Protein AF-A0A4R8ZUW5-F1 (afdb_monomer_lite)

pLDDT: mean 83.34, std 15.72, range [37.31, 96.94]

Secondary structure (DSSP, 8-state):
----HHHHHHHHHHHHHHHHHTTPPP--HHHHHHHHHHHHHHHH-S-GGG--HHHHHHHHHHHHHHHHHHHHHHHHHHHHHHHHHHHHHHHHHHHHHHHHHHHHHHHTTPPP--HHHHHHHHHHHHHHHHS--TT--HHHHHHHHHHHHHHHHHSTTHHHHHGGGSSTT------

Radius of gyration: 24.97 Å; chains: 1; bounding box: 58×34×82 Å

Organism: NCBI:txid1259150

Structure (mmCIF, N/CA/C/O backbone):
data_AF-A0A4R8ZUW5-F1
#
_entry.id   AF-A0A4R8ZUW5-F1
#
loop_
_atom_site.group_PDB
_atom_site.id
_atom_site.type_symbol
_atom_site.label_atom_id
_atom_site.label_alt_id
_atom_site.label_comp_id
_atom_site.label_asym_id
_atom_site.label_entity_id
_atom_site.label_seq_id
_atom_site.pdbx_PDB_ins_code
_atom_site.Cartn_x
_atom_site.Cartn_y
_atom_site.Cartn_z
_atom_site.occupancy
_atom_site.B_iso_or_equiv
_atom_site.auth_seq_id
_atom_site.auth_comp_id
_atom_site.auth_asym_id
_atom_site.auth_atom_id
_atom_site.pdbx_PDB_model_num
ATOM 1 N N . MET A 1 1 ? 22.970 -8.211 -11.412 1.00 47.91 1 MET A N 1
ATOM 2 C CA . MET A 1 1 ? 23.043 -7.179 -12.476 1.00 47.91 1 MET A CA 1
ATOM 3 C C . MET A 1 1 ? 21.851 -6.211 -12.530 1.00 47.91 1 MET A C 1
ATOM 5 O O . MET A 1 1 ? 21.976 -5.212 -13.219 1.00 47.91 1 MET A O 1
ATOM 9 N N . LEU A 1 2 ? 20.753 -6.380 -11.773 1.00 52.75 2 LEU A N 1
ATOM 10 C CA . LEU A 1 2 ? 19.684 -5.363 -11.686 1.00 52.75 2 LEU A CA 1
ATOM 11 C C . LEU A 1 2 ? 19.459 -4.907 -10.233 1.00 52.75 2 LEU A C 1
ATOM 13 O O . LEU A 1 2 ? 18.409 -5.132 -9.655 1.00 52.75 2 LEU A O 1
ATOM 17 N N . HIS A 1 3 ? 20.457 -4.265 -9.619 1.00 52.50 3 HIS A N 1
ATOM 18 C CA . HIS A 1 3 ? 20.256 -3.484 -8.378 1.00 52.50 3 HIS A CA 1
ATOM 19 C C . HIS A 1 3 ? 19.738 -2.061 -8.670 1.00 52.50 3 HIS A C 1
ATOM 21 O O . HIS A 1 3 ? 19.614 -1.234 -7.777 1.00 52.50 3 HIS A O 1
ATOM 27 N N . ASN A 1 4 ? 19.413 -1.777 -9.935 1.00 65.25 4 ASN A N 1
ATOM 28 C CA . ASN A 1 4 ? 19.013 -0.460 -10.423 1.00 65.25 4 ASN A CA 1
ATOM 29 C C . ASN A 1 4 ? 17.493 -0.308 -10.584 1.00 65.25 4 ASN A C 1
ATOM 31 O O . ASN A 1 4 ? 17.068 0.625 -11.256 1.00 65.25 4 ASN A O 1
ATOM 35 N N . GLY A 1 5 ? 16.673 -1.202 -10.017 1.00 64.50 5 GLY A N 1
ATOM 36 C CA . GLY A 1 5 ? 15.208 -1.161 -10.143 1.00 64.50 5 GLY A CA 1
ATOM 37 C C . GLY A 1 5 ? 14.623 0.220 -9.843 1.00 64.50 5 GLY A C 1
ATOM 38 O O . GLY A 1 5 ? 13.933 0.795 -10.683 1.00 64.50 5 GLY A O 1
ATOM 39 N N . THR A 1 6 ? 15.005 0.797 -8.701 1.00 71.81 6 THR A N 1
ATOM 40 C CA . THR A 1 6 ? 14.605 2.149 -8.285 1.00 71.81 6 THR A CA 1
ATOM 41 C C . THR A 1 6 ? 15.065 3.198 -9.292 1.00 71.81 6 THR A C 1
ATOM 43 O O . THR A 1 6 ? 14.257 3.966 -9.796 1.00 71.81 6 THR A O 1
ATOM 46 N N . ARG A 1 7 ? 16.336 3.148 -9.711 1.00 80.44 7 ARG A N 1
ATOM 47 C CA . ARG A 1 7 ? 16.907 4.089 -10.687 1.00 80.44 7 ARG A CA 1
ATOM 48 C C . ARG A 1 7 ? 16.225 4.015 -12.062 1.00 80.44 7 ARG A C 1
ATOM 50 O O . ARG A 1 7 ? 16.112 5.031 -12.743 1.00 80.44 7 ARG A O 1
ATOM 57 N N . MET A 1 8 ? 15.783 2.829 -12.486 1.00 83.62 8 MET A N 1
ATOM 58 C CA . MET A 1 8 ? 15.031 2.645 -13.732 1.00 83.62 8 MET A CA 1
ATOM 59 C C . MET A 1 8 ? 13.614 3.202 -13.617 1.00 83.62 8 MET A C 1
ATOM 61 O O . MET A 1 8 ? 13.148 3.850 -14.554 1.00 83.62 8 MET A O 1
ATOM 65 N N . LEU A 1 9 ? 12.949 2.987 -12.479 1.00 83.44 9 LEU A N 1
ATOM 66 C CA . LEU A 1 9 ? 11.619 3.533 -12.232 1.00 83.44 9 LEU A CA 1
ATOM 67 C C . LEU A 1 9 ? 11.653 5.063 -12.114 1.00 83.44 9 LEU A C 1
ATOM 69 O O . LEU A 1 9 ? 10.793 5.729 -12.685 1.00 83.44 9 LEU A O 1
ATOM 73 N N . ASP A 1 10 ? 12.671 5.627 -11.465 1.00 86.12 10 ASP A N 1
ATOM 74 C CA . ASP A 1 10 ? 12.876 7.076 -11.355 1.00 86.12 10 ASP A CA 1
ATOM 75 C C . ASP A 1 10 ? 13.105 7.706 -12.729 1.00 86.12 10 ASP A C 1
ATOM 77 O O . ASP A 1 10 ? 12.455 8.689 -13.093 1.00 86.12 10 ASP A O 1
ATOM 81 N N . PHE A 1 11 ? 13.983 7.099 -13.536 1.00 87.75 11 PHE A N 1
ATOM 82 C CA . PHE A 1 11 ? 14.206 7.518 -14.918 1.00 87.75 11 PHE A CA 1
ATOM 83 C C . PHE A 1 11 ? 12.910 7.469 -15.730 1.00 87.75 11 PHE A C 1
ATOM 85 O O . PHE A 1 11 ? 12.560 8.440 -16.403 1.00 87.75 11 PHE A O 1
ATOM 92 N N . ALA A 1 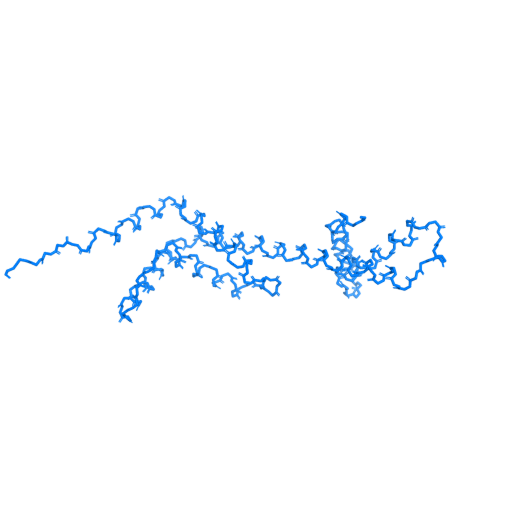12 ? 12.181 6.355 -15.654 1.00 88.94 12 ALA A N 1
ATOM 93 C CA . ALA A 1 12 ? 10.938 6.177 -16.384 1.00 88.94 12 ALA A CA 1
ATOM 94 C C . ALA A 1 12 ? 9.865 7.184 -15.949 1.00 88.94 12 ALA A C 1
ATOM 96 O O . ALA A 1 12 ? 9.189 7.766 -16.796 1.00 88.94 12 ALA A O 1
ATOM 97 N N . THR A 1 13 ? 9.751 7.452 -14.649 1.00 90.12 13 THR A N 1
ATOM 98 C CA . THR A 1 13 ? 8.822 8.442 -14.091 1.00 90.12 13 THR A CA 1
ATOM 99 C C . THR A 1 13 ? 9.162 9.848 -14.582 1.00 90.12 13 THR A C 1
ATOM 101 O O . THR A 1 13 ? 8.285 10.562 -15.073 1.00 90.12 13 THR A O 1
ATOM 104 N N . ALA A 1 14 ? 10.441 10.231 -14.535 1.00 91.12 14 ALA A N 1
ATOM 105 C CA . ALA A 1 14 ? 10.905 11.516 -15.052 1.00 91.12 14 ALA A CA 1
ATOM 106 C C . ALA A 1 14 ? 10.654 11.651 -16.563 1.00 91.12 14 ALA A C 1
ATOM 108 O O . ALA A 1 14 ? 10.229 12.708 -17.039 1.00 91.12 14 ALA A O 1
ATOM 109 N N . TYR A 1 15 ? 10.864 10.571 -17.319 1.00 91.44 15 TYR A N 1
ATOM 110 C CA . TYR A 1 15 ? 10.595 10.533 -18.751 1.00 91.44 15 TYR A CA 1
ATOM 111 C C . TYR A 1 15 ? 9.103 10.711 -19.058 1.00 91.44 15 TYR A C 1
ATOM 113 O O . TYR A 1 15 ? 8.757 11.556 -19.886 1.00 91.44 15 TYR A O 1
ATOM 121 N N . VAL A 1 16 ? 8.212 9.981 -18.374 1.00 93.50 16 VAL A N 1
ATOM 122 C CA . VAL A 1 16 ? 6.755 10.123 -18.544 1.00 93.50 16 VAL A CA 1
ATOM 123 C C . VAL A 1 16 ? 6.302 11.540 -18.194 1.00 93.50 16 VAL A C 1
ATOM 125 O O . VAL A 1 16 ? 5.552 12.142 -18.961 1.00 93.50 16 VAL A O 1
ATOM 128 N N . ALA A 1 17 ? 6.808 12.122 -17.103 1.00 93.25 17 ALA A N 1
ATOM 129 C CA . ALA A 1 17 ? 6.488 13.498 -16.725 1.00 93.25 17 ALA A CA 1
ATOM 130 C C . ALA A 1 17 ? 6.923 14.510 -17.799 1.00 93.25 17 ALA A C 1
ATOM 132 O O . ALA A 1 17 ? 6.158 15.405 -18.163 1.00 93.25 17 ALA A O 1
ATOM 133 N N . LYS A 1 18 ? 8.131 14.356 -18.358 1.00 94.38 18 LYS A N 1
ATOM 134 C CA . LYS A 1 18 ? 8.610 15.197 -19.464 1.00 94.38 18 LYS A CA 1
ATOM 135 C C . LYS A 1 18 ? 7.745 15.018 -20.714 1.00 94.38 18 LYS A C 1
ATOM 137 O O . LYS A 1 18 ? 7.374 16.002 -21.343 1.00 94.38 18 LYS A O 1
ATOM 142 N N . ARG A 1 19 ? 7.400 13.777 -21.058 1.00 94.31 19 ARG A N 1
ATOM 143 C CA . ARG A 1 19 ? 6.555 13.425 -22.207 1.00 94.31 19 ARG A CA 1
ATOM 144 C C . ARG A 1 19 ? 5.168 14.066 -22.114 1.00 94.31 19 ARG A C 1
ATOM 146 O O . ARG A 1 19 ? 4.722 14.660 -23.091 1.00 94.31 19 ARG A O 1
ATOM 153 N N . ALA A 1 20 ? 4.549 14.016 -20.934 1.00 93.88 20 ALA A N 1
ATOM 154 C CA . ALA A 1 20 ? 3.264 14.657 -20.663 1.00 93.88 20 ALA A CA 1
ATOM 155 C C . ALA A 1 20 ? 3.332 16.181 -20.847 1.00 93.88 20 ALA A C 1
ATOM 157 O O . ALA A 1 20 ? 2.471 16.761 -21.500 1.00 93.88 20 ALA A O 1
ATOM 158 N N . ARG A 1 21 ? 4.399 16.829 -20.356 1.00 94.56 21 ARG A N 1
ATOM 159 C CA . ARG A 1 21 ? 4.622 18.275 -20.562 1.00 94.56 21 ARG A CA 1
ATOM 160 C C . ARG A 1 21 ? 4.788 18.660 -22.033 1.00 94.56 21 ARG A C 1
ATOM 162 O O . ARG A 1 21 ? 4.506 19.794 -22.391 1.00 94.56 21 ARG A O 1
ATOM 169 N N . MET A 1 22 ? 5.247 17.733 -22.870 1.00 95.69 22 MET A N 1
ATOM 170 C CA . MET A 1 22 ? 5.398 17.933 -24.314 1.00 95.69 22 MET A CA 1
ATOM 171 C C . MET A 1 22 ? 4.125 17.587 -25.109 1.00 95.69 22 MET A C 1
ATOM 173 O O . MET A 1 22 ? 4.161 17.629 -26.334 1.00 95.69 22 MET A O 1
ATOM 177 N N . GLY A 1 23 ? 3.019 17.213 -24.452 1.00 94.94 23 GLY A N 1
ATOM 178 C CA . GLY A 1 23 ? 1.761 16.860 -25.126 1.00 94.94 23 GLY A CA 1
ATOM 179 C C . GLY A 1 23 ? 1.813 15.550 -25.921 1.00 94.94 23 GLY A C 1
ATOM 180 O O . GLY A 1 23 ? 0.959 15.303 -26.768 1.00 94.94 23 GLY A O 1
ATOM 181 N N . LEU A 1 24 ? 2.818 14.706 -25.677 1.00 94.56 24 LEU A N 1
ATOM 182 C CA . LEU A 1 24 ? 2.962 13.426 -26.367 1.00 94.56 24 LEU A CA 1
ATOM 183 C C . LEU A 1 24 ? 1.999 12.369 -25.793 1.00 94.56 24 LEU A C 1
ATOM 185 O O . LEU A 1 24 ? 1.666 12.432 -24.606 1.00 94.56 24 LEU A O 1
ATOM 189 N N . PRO A 1 25 ? 1.613 11.346 -26.587 1.00 93.81 25 PRO A N 1
ATOM 190 C CA . PRO A 1 25 ? 0.711 10.290 -26.132 1.00 93.81 25 PRO A CA 1
ATOM 191 C C . PRO A 1 25 ? 1.193 9.623 -24.837 1.00 93.81 25 PRO A C 1
ATOM 193 O O . PRO A 1 25 ? 2.403 9.370 -24.711 1.00 93.81 25 PRO A O 1
ATOM 196 N N . PRO A 1 26 ? 0.285 9.317 -23.893 1.00 90.94 26 PRO A N 1
ATOM 197 C CA . PRO A 1 26 ? 0.655 8.750 -22.606 1.00 90.94 26 PRO A CA 1
ATOM 198 C C . PRO A 1 26 ? 1.253 7.352 -22.775 1.00 90.94 26 PRO A C 1
ATOM 200 O O . PRO A 1 26 ? 0.796 6.545 -23.580 1.00 90.94 26 PRO A O 1
ATOM 203 N N . VAL A 1 27 ? 2.283 7.068 -21.984 1.00 92.25 27 VAL A N 1
ATOM 204 C CA . VAL A 1 27 ? 2.919 5.750 -21.862 1.00 92.25 27 VAL A CA 1
ATOM 205 C C . VAL A 1 27 ? 3.167 5.483 -20.383 1.00 92.25 27 VAL A C 1
ATOM 207 O O . VAL A 1 27 ? 3.402 6.423 -19.621 1.00 92.25 27 VAL A O 1
ATOM 210 N N . SER A 1 28 ? 3.104 4.223 -19.957 1.00 89.69 28 SER A N 1
ATOM 211 C CA . SER A 1 28 ? 3.341 3.886 -18.552 1.00 89.69 28 SER A CA 1
ATOM 212 C C . SER A 1 28 ? 4.838 3.926 -18.225 1.00 89.69 28 SER A C 1
ATOM 214 O O . SER A 1 28 ? 5.688 3.584 -19.053 1.00 89.69 28 SER A O 1
ATOM 216 N N . ALA A 1 29 ? 5.172 4.317 -16.992 1.00 88.31 29 ALA A N 1
ATOM 217 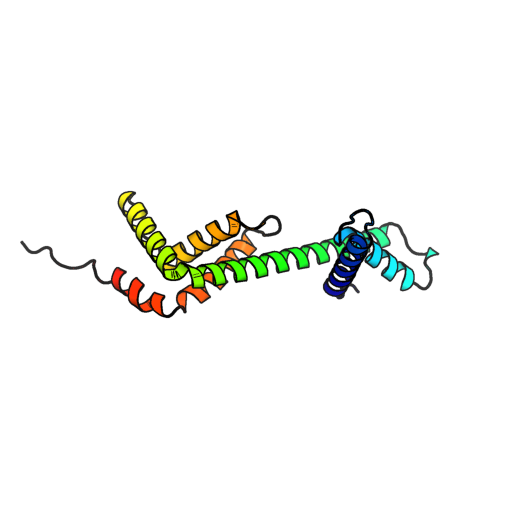C CA . ALA A 1 29 ? 6.551 4.263 -16.507 1.00 88.31 29 ALA A CA 1
ATOM 218 C C . ALA A 1 29 ? 7.088 2.818 -16.510 1.00 88.31 29 ALA A C 1
ATOM 220 O O . ALA A 1 29 ? 8.261 2.590 -16.782 1.00 88.31 29 ALA A O 1
ATOM 221 N N . GLU A 1 30 ? 6.220 1.828 -16.292 1.00 86.25 30 GLU A N 1
ATOM 222 C CA . GLU A 1 30 ? 6.574 0.407 -16.342 1.00 86.25 30 GLU A CA 1
ATOM 223 C C . GLU A 1 30 ? 7.061 0.001 -17.742 1.00 86.25 30 GLU A C 1
ATOM 225 O O . GLU A 1 30 ? 8.145 -0.565 -17.876 1.00 86.25 30 GLU A O 1
ATOM 230 N N . THR A 1 31 ? 6.336 0.381 -18.801 1.00 88.12 31 THR A N 1
ATOM 231 C CA . THR A 1 31 ? 6.737 0.106 -20.190 1.00 88.12 31 THR A CA 1
ATOM 232 C C . THR A 1 31 ? 8.083 0.748 -20.530 1.00 88.12 31 THR A C 1
ATOM 234 O O . THR A 1 31 ? 8.930 0.108 -21.156 1.00 88.12 31 THR A O 1
ATOM 237 N N . ILE A 1 32 ? 8.317 1.986 -20.083 1.00 90.31 32 ILE A N 1
ATOM 238 C CA . ILE A 1 32 ? 9.594 2.682 -20.297 1.00 90.31 32 ILE A CA 1
ATOM 239 C C . ILE A 1 32 ? 10.734 2.010 -19.522 1.00 90.31 32 ILE A C 1
ATOM 241 O O . ILE A 1 32 ? 11.823 1.835 -20.068 1.00 90.31 32 ILE A O 1
ATOM 245 N N . ALA A 1 33 ? 10.490 1.576 -18.284 1.00 85.50 33 ALA A N 1
ATOM 246 C CA . ALA A 1 33 ? 11.476 0.852 -17.487 1.00 85.50 33 ALA A CA 1
ATOM 247 C C . ALA A 1 33 ? 11.858 -0.493 -18.133 1.00 85.50 33 ALA A C 1
ATOM 249 O O . ALA A 1 33 ? 13.037 -0.849 -18.153 1.00 85.50 33 ALA A O 1
ATOM 250 N N . TYR A 1 34 ? 10.896 -1.220 -18.713 1.00 85.38 34 TYR A N 1
ATOM 251 C CA . TYR A 1 34 ? 11.166 -2.484 -19.410 1.00 85.38 34 TYR A CA 1
ATOM 252 C C . TYR A 1 34 ? 11.973 -2.275 -20.687 1.00 85.38 34 TYR A C 1
ATOM 254 O O . TYR A 1 34 ? 12.963 -2.976 -20.891 1.00 85.38 34 TYR A O 1
ATOM 262 N N . GLY A 1 35 ? 11.612 -1.277 -21.501 1.00 85.38 35 GLY A N 1
ATOM 263 C CA . GLY A 1 35 ? 12.402 -0.901 -22.676 1.00 85.38 35 GLY A CA 1
ATOM 264 C C . GLY A 1 35 ? 13.838 -0.543 -22.295 1.00 85.38 35 GLY A C 1
ATOM 265 O O . GLY A 1 35 ? 14.790 -1.062 -22.877 1.00 85.38 35 GLY A O 1
ATOM 266 N N . ARG A 1 36 ? 14.008 0.245 -21.226 1.00 85.25 36 ARG A N 1
ATOM 267 C CA . ARG A 1 36 ? 15.334 0.635 -20.737 1.00 85.25 36 ARG A CA 1
ATOM 268 C C . ARG A 1 36 ? 16.160 -0.546 -20.226 1.00 85.25 36 ARG A C 1
ATOM 270 O O . ARG A 1 36 ? 17.374 -0.559 -20.409 1.00 85.25 36 ARG A O 1
ATOM 277 N N . ALA A 1 37 ? 15.533 -1.542 -19.605 1.00 82.69 37 ALA A N 1
ATOM 278 C CA . ALA A 1 37 ? 16.232 -2.752 -19.182 1.00 82.69 37 ALA A CA 1
ATOM 279 C C . ALA A 1 37 ? 16.777 -3.552 -20.374 1.00 82.69 37 ALA A C 1
ATOM 281 O O . ALA A 1 37 ? 17.904 -4.041 -20.311 1.00 82.69 37 ALA A O 1
ATOM 282 N N . VAL A 1 38 ? 16.012 -3.641 -21.468 1.00 83.19 38 VAL A N 1
ATOM 283 C CA . VAL A 1 38 ? 16.474 -4.275 -22.712 1.00 83.19 38 VAL A CA 1
ATOM 284 C C . VAL A 1 38 ? 17.651 -3.497 -23.301 1.00 83.19 38 VAL A C 1
ATOM 286 O O . VAL A 1 38 ? 18.677 -4.100 -23.598 1.00 83.19 38 VAL A O 1
ATOM 289 N N . GLU A 1 39 ? 17.554 -2.167 -23.386 1.00 84.00 39 GLU A N 1
ATOM 290 C CA . GLU A 1 39 ? 18.645 -1.309 -23.877 1.00 84.00 39 GLU A CA 1
ATOM 291 C C . GLU A 1 39 ? 19.946 -1.471 -23.081 1.00 84.00 39 GLU A C 1
ATOM 293 O O . GLU A 1 39 ? 21.027 -1.529 -23.657 1.00 84.00 39 GLU A O 1
ATOM 298 N N . LEU A 1 40 ? 19.871 -1.547 -21.750 1.00 81.25 40 LEU A N 1
ATOM 299 C CA . LEU A 1 40 ? 21.068 -1.705 -20.917 1.00 81.25 40 LEU A CA 1
ATOM 300 C C . LEU A 1 40 ? 21.770 -3.042 -21.167 1.00 81.25 40 LEU A C 1
ATOM 302 O O . LEU A 1 40 ? 22.997 -3.116 -21.115 1.00 81.25 40 LEU A O 1
ATOM 306 N N . VAL A 1 41 ? 21.003 -4.095 -21.446 1.00 77.38 41 VAL A N 1
ATOM 307 C CA . VAL A 1 41 ? 21.560 -5.414 -21.749 1.00 77.38 41 VAL A CA 1
ATOM 308 C C . VAL A 1 41 ? 22.144 -5.457 -23.154 1.00 77.38 41 VAL A C 1
ATOM 310 O O . VAL A 1 41 ? 23.250 -5.969 -23.319 1.00 77.38 41 VAL A O 1
ATOM 313 N N . THR A 1 42 ? 21.480 -4.858 -24.145 1.00 78.00 42 THR A N 1
ATOM 314 C CA . THR A 1 42 ? 22.045 -4.762 -25.499 1.00 78.00 42 THR A CA 1
ATOM 315 C C . THR A 1 42 ? 23.313 -3.906 -25.531 1.00 78.00 42 THR A C 1
ATOM 317 O O . THR A 1 42 ? 24.250 -4.251 -26.241 1.00 78.00 42 THR A O 1
ATOM 320 N N . GLN A 1 43 ? 23.397 -2.842 -24.725 1.00 77.94 43 GLN A N 1
ATOM 321 C CA . GLN A 1 43 ? 24.589 -1.986 -24.616 1.00 77.94 43 GLN A CA 1
ATOM 322 C C . GLN A 1 43 ? 25.740 -2.630 -23.829 1.00 77.94 43 GLN A C 1
ATOM 324 O O . GLN A 1 43 ? 26.906 -2.384 -24.129 1.00 77.94 43 GLN A O 1
ATOM 329 N N . GLY A 1 44 ? 25.431 -3.431 -22.805 1.00 68.88 44 GLY A N 1
ATOM 330 C CA . GLY A 1 44 ? 26.434 -4.096 -21.969 1.00 68.88 44 GLY A CA 1
ATOM 331 C C . GLY A 1 44 ? 27.097 -5.309 -22.629 1.00 68.88 44 GLY A C 1
ATOM 332 O O . GLY A 1 44 ? 28.159 -5.748 -22.185 1.00 68.88 44 GLY A O 1
ATOM 333 N N . MET A 1 45 ? 26.497 -5.857 -23.687 1.00 68.94 45 MET A N 1
ATOM 334 C CA . MET A 1 45 ? 27.032 -7.011 -24.403 1.00 68.94 45 MET A CA 1
ATOM 335 C C . MET A 1 45 ? 27.892 -6.567 -25.589 1.00 68.94 45 MET A C 1
ATOM 337 O O . MET A 1 45 ? 27.427 -5.897 -26.502 1.00 68.94 45 MET A O 1
ATOM 341 N N . ARG A 1 46 ? 29.160 -7.006 -25.616 1.00 63.00 46 ARG A N 1
ATOM 342 C CA . ARG A 1 46 ? 30.102 -6.733 -26.725 1.00 63.00 46 ARG A CA 1
ATOM 343 C C . ARG A 1 46 ? 29.675 -7.347 -28.069 1.00 63.00 46 ARG A C 1
ATOM 345 O O . ARG A 1 46 ? 30.245 -6.996 -29.096 1.00 63.00 46 ARG A O 1
ATOM 352 N N . ARG A 1 47 ? 28.720 -8.281 -28.050 1.00 68.25 47 ARG A N 1
ATOM 353 C CA . ARG A 1 47 ? 28.213 -9.037 -29.199 1.00 68.25 47 ARG A CA 1
ATOM 354 C C . ARG A 1 47 ? 26.701 -9.208 -29.100 1.00 68.25 47 ARG A C 1
ATOM 356 O O . ARG A 1 47 ? 26.206 -10.150 -28.485 1.00 68.25 47 ARG A O 1
ATOM 363 N N . VAL A 1 48 ? 25.977 -8.242 -29.660 1.00 67.19 48 VAL A N 1
ATOM 364 C CA . VAL A 1 48 ? 24.504 -8.222 -29.691 1.00 67.19 48 VAL A CA 1
ATOM 365 C C . VAL A 1 48 ? 23.944 -9.387 -30.520 1.00 67.19 48 VAL A C 1
ATOM 367 O O . VAL A 1 48 ? 22.842 -9.852 -30.265 1.00 67.19 48 VAL A O 1
ATOM 370 N N . ASP A 1 49 ? 24.735 -9.920 -31.450 1.00 70.81 49 ASP A N 1
ATOM 371 C CA . ASP A 1 49 ? 24.465 -11.111 -32.264 1.00 70.81 49 ASP A CA 1
ATOM 372 C C . ASP A 1 49 ? 24.277 -12.403 -31.450 1.00 70.81 49 ASP A C 1
ATOM 374 O O . ASP A 1 49 ? 23.660 -13.347 -31.938 1.00 70.81 49 ASP A O 1
ATOM 378 N N . LEU A 1 50 ? 24.764 -12.446 -30.206 1.00 73.44 50 LEU A N 1
ATOM 379 C CA . LEU A 1 50 ? 24.632 -13.604 -29.316 1.00 73.44 50 LEU A CA 1
ATOM 380 C C . LEU A 1 50 ? 23.425 -13.515 -28.367 1.00 73.44 50 LEU A C 1
ATOM 382 O O . LEU A 1 50 ? 23.182 -14.453 -27.610 1.00 73.44 50 LEU A O 1
ATOM 386 N N . LEU A 1 51 ? 22.674 -12.407 -28.379 1.00 79.56 51 LEU A N 1
ATOM 387 C CA . LEU A 1 51 ? 21.468 -12.262 -27.564 1.00 79.56 51 LEU A CA 1
ATOM 388 C C . LEU A 1 51 ? 20.337 -13.108 -28.132 1.00 79.56 51 LEU A C 1
ATOM 390 O O . LEU A 1 51 ? 19.851 -12.868 -29.237 1.00 79.56 51 LEU A O 1
ATOM 394 N N . THR A 1 52 ? 19.857 -14.060 -27.337 1.00 84.00 52 THR A N 1
ATOM 395 C CA . THR A 1 52 ? 18.666 -14.821 -27.700 1.00 84.00 52 THR A CA 1
ATOM 396 C C . THR A 1 52 ? 17.405 -14.149 -27.160 1.00 84.00 52 THR A C 1
ATOM 398 O O . THR A 1 52 ? 17.423 -13.422 -26.162 1.00 84.00 52 THR A O 1
ATOM 401 N N . GLY A 1 53 ? 16.255 -14.459 -27.766 1.00 84.12 53 GLY A N 1
ATOM 402 C CA . GLY A 1 53 ? 14.958 -14.025 -27.233 1.00 84.12 53 GLY A CA 1
ATOM 403 C C . GLY A 1 53 ? 14.718 -14.488 -25.787 1.00 84.12 53 GLY A C 1
ATOM 404 O O . GLY A 1 53 ? 14.018 -13.814 -25.031 1.00 84.12 53 GLY A O 1
ATOM 405 N N . ARG A 1 54 ? 15.347 -15.593 -25.360 1.00 86.44 54 ARG A N 1
ATOM 406 C CA . ARG A 1 54 ? 15.277 -16.091 -23.979 1.00 86.44 54 ARG A CA 1
ATOM 407 C C . ARG A 1 54 ? 15.990 -15.162 -23.001 1.00 86.44 54 ARG A C 1
ATOM 409 O O . ARG A 1 54 ? 15.457 -14.931 -21.916 1.00 86.44 54 ARG A O 1
ATOM 416 N N . ASP A 1 55 ? 17.145 -14.629 -23.381 1.00 83.19 55 ASP A N 1
ATOM 417 C CA . ASP A 1 55 ? 17.935 -13.725 -22.542 1.00 83.19 55 ASP A CA 1
ATOM 418 C C . ASP A 1 55 ? 17.199 -12.398 -22.347 1.00 83.19 55 ASP A C 1
ATOM 420 O O . ASP A 1 55 ? 17.015 -11.940 -21.218 1.00 83.19 55 ASP A O 1
ATOM 424 N N . VAL A 1 56 ? 16.651 -11.845 -23.435 1.00 82.81 56 VAL A N 1
ATOM 425 C CA . VAL A 1 56 ? 15.798 -10.648 -23.387 1.00 82.81 56 VAL A CA 1
ATOM 426 C C . VAL A 1 56 ? 14.571 -10.895 -22.503 1.00 82.81 56 VAL A C 1
ATOM 428 O O . VAL A 1 56 ? 14.277 -10.101 -21.609 1.00 82.81 56 VAL A O 1
ATOM 431 N N . ALA A 1 57 ? 13.880 -12.025 -22.679 1.00 86.81 57 ALA A N 1
ATOM 432 C CA . ALA A 1 57 ? 12.719 -12.372 -21.862 1.00 86.81 57 ALA A CA 1
ATOM 433 C C . ALA A 1 57 ? 13.068 -12.590 -20.379 1.00 86.81 57 ALA A C 1
ATOM 435 O O . ALA A 1 57 ? 12.255 -12.296 -19.501 1.00 86.81 57 ALA A O 1
ATOM 436 N N . ALA A 1 58 ? 14.252 -13.121 -20.065 1.00 87.31 58 ALA A N 1
ATOM 437 C CA . ALA A 1 58 ? 14.717 -13.272 -18.687 1.00 87.31 58 ALA A CA 1
ATOM 438 C C . ALA A 1 58 ? 14.956 -11.907 -18.027 1.00 87.31 58 ALA A C 1
ATOM 440 O O . ALA A 1 58 ? 14.510 -11.680 -16.902 1.00 87.31 58 ALA A O 1
ATOM 441 N N . VAL A 1 59 ? 15.578 -10.975 -18.751 1.00 84.75 59 VAL A N 1
ATOM 442 C CA . VAL A 1 59 ? 15.831 -9.605 -18.283 1.00 84.75 59 VAL A CA 1
ATOM 443 C C . VAL A 1 59 ? 14.526 -8.855 -18.058 1.00 84.75 59 VAL A C 1
ATOM 445 O O . VAL A 1 59 ? 14.336 -8.271 -16.993 1.00 84.75 59 VAL A O 1
ATOM 448 N N . VAL A 1 60 ? 13.601 -8.907 -19.019 1.00 85.69 60 VAL A N 1
ATOM 449 C CA . VAL A 1 60 ? 12.291 -8.255 -18.889 1.00 85.69 60 VAL A CA 1
ATOM 450 C C . VAL A 1 60 ? 11.537 -8.802 -17.680 1.00 85.69 60 VAL A C 1
ATOM 452 O O . VAL A 1 60 ? 11.063 -8.012 -16.868 1.00 85.69 60 VAL A O 1
ATOM 455 N N . ARG A 1 61 ? 11.490 -10.129 -17.496 1.00 88.00 61 ARG A N 1
ATOM 456 C CA . ARG A 1 61 ? 10.841 -10.749 -16.327 1.00 88.00 61 ARG A CA 1
ATOM 457 C C . ARG A 1 61 ? 11.503 -10.354 -15.010 1.00 88.00 61 ARG A C 1
ATOM 459 O O . ARG A 1 61 ? 10.804 -10.059 -14.045 1.00 88.00 61 ARG A O 1
ATOM 466 N N . SER A 1 62 ? 12.833 -10.305 -14.971 1.00 85.31 62 SER A N 1
ATOM 467 C CA . SER A 1 62 ? 13.565 -9.860 -13.783 1.00 85.31 62 SER A CA 1
ATOM 468 C C . SER A 1 62 ? 13.249 -8.402 -13.444 1.00 85.31 62 SER A C 1
ATOM 470 O O . SER A 1 62 ? 13.039 -8.081 -12.277 1.00 85.31 62 SER A O 1
ATOM 472 N N . THR A 1 63 ? 13.190 -7.522 -14.444 1.00 83.94 63 THR A N 1
ATOM 473 C CA . THR A 1 63 ? 12.839 -6.110 -14.245 1.00 83.94 63 THR A CA 1
ATOM 474 C C . THR A 1 63 ? 11.377 -5.945 -13.844 1.00 83.94 63 THR A C 1
ATOM 476 O O . THR A 1 63 ? 11.083 -5.158 -12.953 1.00 83.94 63 THR A O 1
ATOM 479 N N . GLN A 1 64 ? 10.458 -6.696 -14.452 1.00 86.50 64 GLN A N 1
ATOM 480 C CA . GLN A 1 64 ? 9.042 -6.721 -14.075 1.00 86.50 64 GLN A CA 1
ATOM 481 C C . GLN A 1 64 ? 8.859 -7.089 -12.606 1.00 86.50 64 GLN A C 1
ATOM 483 O O . GLN A 1 64 ? 8.194 -6.355 -11.877 1.00 86.50 64 GLN A O 1
ATOM 488 N N . ALA A 1 65 ? 9.492 -8.176 -12.159 1.00 88.69 65 ALA A N 1
ATOM 489 C CA . ALA A 1 65 ? 9.436 -8.605 -10.766 1.00 88.69 65 ALA A CA 1
ATOM 490 C C . ALA A 1 65 ? 9.953 -7.517 -9.811 1.00 88.69 65 ALA A C 1
ATOM 492 O O . ALA A 1 65 ? 9.340 -7.255 -8.777 1.00 88.69 65 ALA A O 1
ATOM 493 N N . GLU A 1 66 ? 11.040 -6.838 -10.180 1.00 87.69 66 GLU A N 1
ATOM 494 C CA . GLU A 1 66 ? 11.625 -5.779 -9.361 1.00 87.69 66 GLU A CA 1
ATOM 495 C C . GLU A 1 66 ? 10.752 -4.519 -9.309 1.00 87.69 66 GLU A C 1
ATOM 497 O O . GLU A 1 66 ? 10.522 -3.965 -8.235 1.00 87.69 66 GLU A O 1
ATOM 502 N N . VAL A 1 67 ? 10.211 -4.087 -10.449 1.00 85.94 67 VAL A N 1
ATOM 503 C CA . VAL A 1 67 ? 9.296 -2.939 -10.523 1.00 85.94 67 VAL A CA 1
ATOM 504 C C . VAL A 1 67 ? 8.034 -3.203 -9.704 1.00 85.94 67 VAL A C 1
ATOM 506 O O . VAL A 1 67 ? 7.607 -2.331 -8.950 1.00 85.94 67 VAL A O 1
ATOM 509 N N . LEU A 1 68 ? 7.472 -4.414 -9.781 1.00 86.88 68 LEU A N 1
ATOM 510 C CA . LEU A 1 68 ? 6.324 -4.809 -8.963 1.00 86.88 68 LEU A CA 1
ATOM 511 C C . LEU A 1 68 ? 6.660 -4.811 -7.470 1.00 86.88 68 LEU A C 1
ATOM 513 O O . LEU A 1 68 ? 5.860 -4.334 -6.666 1.00 86.88 68 LEU A O 1
ATOM 517 N N . ARG A 1 69 ? 7.846 -5.302 -7.094 1.00 89.25 69 ARG A N 1
ATOM 518 C CA . ARG A 1 69 ? 8.320 -5.291 -5.705 1.00 89.25 69 ARG A CA 1
ATOM 519 C C . ARG A 1 69 ? 8.433 -3.868 -5.161 1.00 89.25 69 ARG A C 1
ATOM 521 O O . ARG A 1 69 ? 7.915 -3.592 -4.082 1.00 89.25 69 ARG A O 1
ATOM 528 N N . ILE A 1 70 ? 9.052 -2.964 -5.919 1.00 88.62 70 ILE A N 1
ATOM 529 C CA . ILE A 1 70 ? 9.193 -1.549 -5.546 1.00 88.62 70 ILE A CA 1
ATOM 530 C C . ILE A 1 70 ? 7.819 -0.892 -5.423 1.00 88.62 70 ILE A C 1
ATOM 532 O O . ILE A 1 70 ? 7.536 -0.235 -4.426 1.00 88.62 70 ILE A O 1
ATOM 536 N N . ALA A 1 71 ? 6.943 -1.102 -6.402 1.00 88.19 71 ALA A N 1
ATOM 537 C CA . ALA A 1 71 ? 5.605 -0.531 -6.397 1.00 88.19 71 ALA A CA 1
ATOM 538 C C . ALA A 1 71 ? 4.747 -1.028 -5.220 1.00 88.19 71 ALA A C 1
ATOM 540 O O . ALA A 1 71 ? 4.003 -0.248 -4.625 1.00 88.19 71 ALA A O 1
ATOM 541 N N . ARG A 1 72 ? 4.861 -2.315 -4.864 1.00 91.75 72 ARG A N 1
ATOM 542 C CA . ARG A 1 72 ? 4.224 -2.897 -3.675 1.00 91.75 72 ARG A CA 1
ATOM 543 C C . ARG A 1 72 ? 4.760 -2.261 -2.395 1.00 91.75 72 ARG A C 1
ATOM 545 O O . ARG A 1 72 ? 3.963 -1.864 -1.551 1.00 91.75 72 ARG A O 1
ATOM 552 N N . GLN A 1 73 ? 6.080 -2.109 -2.276 1.00 91.62 73 GLN A N 1
ATOM 553 C CA . GLN A 1 73 ? 6.697 -1.465 -1.115 1.00 91.62 73 GLN A CA 1
ATOM 554 C C . GLN A 1 73 ? 6.252 -0.004 -0.972 1.00 91.62 73 GLN A C 1
ATOM 556 O O . GLN A 1 73 ? 5.859 0.417 0.108 1.00 91.62 73 GLN A O 1
ATOM 561 N N . GLN A 1 74 ? 6.225 0.751 -2.071 1.00 91.25 74 GLN A N 1
ATOM 562 C CA . GLN A 1 74 ? 5.756 2.137 -2.066 1.00 91.25 74 GLN A CA 1
ATOM 563 C C . GLN A 1 74 ? 4.295 2.247 -1.615 1.00 91.25 74 GLN A C 1
ATOM 565 O O . GLN A 1 74 ? 3.975 3.106 -0.798 1.00 91.25 74 GLN A O 1
ATOM 570 N N . GLN A 1 75 ? 3.409 1.373 -2.108 1.00 92.75 75 GLN A N 1
ATOM 571 C CA . GLN A 1 75 ? 2.008 1.362 -1.674 1.00 92.75 75 GLN A CA 1
ATOM 572 C C . GLN A 1 75 ? 1.884 0.997 -0.188 1.00 92.75 75 GLN A C 1
ATOM 574 O O . GLN A 1 75 ? 1.080 1.601 0.521 1.00 92.75 75 GLN A O 1
ATOM 579 N N . PHE A 1 76 ? 2.699 0.056 0.298 1.00 94.25 76 PHE A N 1
ATOM 580 C CA . PHE A 1 76 ? 2.745 -0.312 1.712 1.00 94.25 76 PHE A CA 1
ATOM 581 C C . PHE A 1 76 ? 3.149 0.881 2.584 1.00 94.25 76 PHE A C 1
ATOM 583 O O . PHE A 1 76 ? 2.414 1.245 3.505 1.00 94.25 76 PHE A O 1
ATOM 590 N N . ASP A 1 77 ? 4.262 1.537 2.250 1.00 94.75 77 ASP A N 1
ATOM 591 C CA . ASP A 1 77 ? 4.773 2.696 2.986 1.00 94.75 77 ASP A CA 1
ATOM 592 C C . ASP A 1 77 ? 3.753 3.844 2.985 1.00 94.75 77 ASP A C 1
ATOM 594 O O . ASP A 1 77 ? 3.533 4.506 4.004 1.00 94.75 77 ASP A O 1
ATOM 598 N N . GLN A 1 78 ? 3.083 4.059 1.848 1.00 94.12 78 GLN A N 1
ATOM 599 C CA . GLN A 1 78 ? 2.062 5.091 1.716 1.00 94.12 78 GLN A CA 1
ATOM 600 C C . GLN A 1 78 ? 0.851 4.807 2.609 1.00 94.12 78 GLN A C 1
ATOM 602 O O . GLN A 1 78 ? 0.356 5.731 3.250 1.00 94.12 78 GLN A O 1
ATOM 607 N N . ILE A 1 79 ? 0.395 3.553 2.704 1.00 94.00 79 ILE A N 1
ATOM 608 C CA . ILE A 1 79 ? -0.703 3.191 3.610 1.00 94.00 79 ILE A CA 1
ATOM 609 C C . ILE A 1 79 ? -0.299 3.399 5.060 1.00 94.00 79 ILE A C 1
ATOM 611 O O . ILE A 1 79 ? -1.049 4.033 5.797 1.00 94.00 79 ILE A O 1
ATOM 615 N N . VAL A 1 80 ? 0.870 2.906 5.473 1.00 95.31 80 VAL A N 1
ATOM 616 C CA . VAL A 1 80 ? 1.336 3.066 6.858 1.00 95.31 80 VAL A CA 1
ATOM 617 C C . VAL A 1 80 ? 1.360 4.546 7.235 1.00 95.31 80 VAL A C 1
ATOM 619 O O . VAL A 1 80 ? 0.766 4.939 8.239 1.00 95.31 80 VAL A O 1
ATOM 622 N N . LYS A 1 81 ? 1.961 5.383 6.383 1.00 95.75 81 LYS A N 1
ATOM 623 C CA . LYS A 1 81 ? 2.035 6.829 6.599 1.00 95.75 81 LYS A CA 1
ATOM 624 C C . LYS A 1 81 ? 0.654 7.486 6.646 1.00 95.75 81 LYS A C 1
ATOM 626 O O . LYS A 1 81 ? 0.404 8.308 7.526 1.00 95.75 81 LYS A O 1
ATOM 631 N N . SER A 1 82 ? -0.237 7.141 5.717 1.00 95.12 82 SER A N 1
ATOM 632 C CA . SER A 1 82 ? -1.590 7.702 5.668 1.00 95.12 82 SER A CA 1
ATOM 633 C C . SER A 1 82 ? -2.416 7.313 6.891 1.00 95.12 82 SER A C 1
ATOM 635 O O . SER A 1 82 ? -3.102 8.166 7.446 1.00 95.12 82 SER A O 1
ATOM 637 N N . VAL A 1 83 ? -2.330 6.059 7.350 1.00 94.31 83 VAL A N 1
ATOM 638 C CA . VAL A 1 83 ? -3.056 5.606 8.546 1.00 94.31 83 VAL A CA 1
ATOM 639 C C . VAL A 1 83 ? -2.512 6.266 9.806 1.00 94.31 83 VAL A C 1
ATOM 641 O O . VAL A 1 83 ? -3.310 6.699 10.630 1.00 94.31 83 VAL A O 1
ATOM 644 N N . MET A 1 84 ? -1.192 6.412 9.943 1.00 94.06 84 MET A N 1
ATOM 645 C CA . MET A 1 84 ? -0.601 7.156 11.063 1.00 94.06 84 MET A CA 1
ATOM 646 C C . MET A 1 84 ? -1.089 8.607 11.082 1.00 94.06 84 MET A C 1
ATOM 648 O O . MET A 1 84 ? -1.643 9.052 12.081 1.00 94.06 84 MET A O 1
ATOM 652 N N . ALA A 1 85 ? -0.994 9.314 9.952 1.00 93.88 85 ALA A N 1
ATOM 653 C CA . ALA 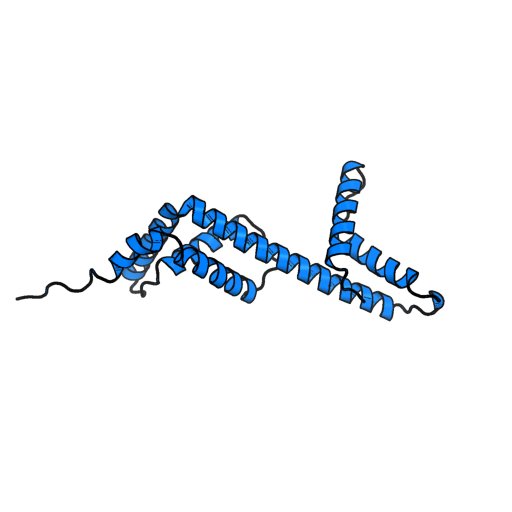A 1 85 ? -1.454 10.698 9.853 1.00 93.88 85 ALA A CA 1
ATOM 654 C C . ALA A 1 85 ? -2.965 10.843 10.120 1.00 93.88 85 ALA A C 1
ATOM 656 O O . ALA A 1 85 ? -3.407 11.837 10.699 1.00 93.88 85 ALA A O 1
ATOM 657 N N . HIS A 1 86 ? -3.766 9.860 9.700 1.00 93.56 86 HIS A N 1
ATOM 658 C CA . HIS A 1 86 ? -5.202 9.813 9.978 1.00 93.56 86 HIS A CA 1
ATOM 659 C C . HIS A 1 86 ? -5.491 9.553 11.460 1.00 93.56 86 HIS A C 1
ATOM 661 O O . HIS A 1 86 ? -6.356 10.209 12.036 1.00 93.56 86 HIS A O 1
ATOM 667 N N . GLY A 1 87 ? -4.741 8.639 12.078 1.00 90.81 87 GLY A N 1
ATOM 668 C CA . GLY A 1 87 ? -4.784 8.350 13.510 1.00 90.81 87 GLY A CA 1
ATOM 669 C C . GLY A 1 87 ? -4.478 9.584 14.349 1.00 90.81 87 GLY A C 1
ATOM 670 O O . GLY A 1 87 ? -5.290 9.956 15.192 1.00 90.81 87 GLY A O 1
ATOM 671 N N . ASP A 1 88 ? -3.374 10.268 14.043 1.00 90.44 88 ASP A N 1
ATOM 672 C CA . ASP A 1 88 ? -2.956 11.501 14.716 1.00 90.44 88 ASP A CA 1
ATOM 673 C C . ASP A 1 88 ? -4.010 12.610 14.574 1.00 90.44 88 ASP A C 1
ATOM 675 O O . ASP A 1 88 ? -4.340 13.305 15.533 1.00 90.44 88 ASP A O 1
ATOM 679 N N . ARG A 1 89 ? -4.592 12.765 13.378 1.00 92.88 89 ARG A N 1
ATOM 680 C CA . ARG A 1 89 ? -5.581 13.817 13.102 1.00 92.88 89 ARG A CA 1
ATOM 681 C C . ARG A 1 89 ? -6.939 13.565 13.757 1.00 92.88 89 ARG A C 1
ATOM 683 O O . ARG A 1 89 ? -7.616 14.520 14.130 1.00 92.88 89 ARG A O 1
ATOM 690 N N . TYR A 1 90 ? -7.373 12.309 13.844 1.00 93.19 90 TYR A N 1
ATOM 691 C CA . TYR A 1 90 ? -8.732 11.944 14.261 1.00 93.19 90 TYR A CA 1
ATOM 692 C C . TYR A 1 90 ? -8.771 11.092 15.532 1.00 93.19 90 TYR A C 1
ATOM 694 O O . TYR A 1 90 ? -9.753 10.387 15.767 1.00 93.19 90 TYR A O 1
ATOM 702 N N . GLN A 1 91 ? -7.738 11.179 16.367 1.00 88.81 91 GLN A N 1
ATOM 703 C CA . GLN A 1 91 ? -7.535 10.327 17.538 1.00 88.81 91 GLN A CA 1
ATOM 704 C C . GLN A 1 91 ? -8.769 10.238 18.454 1.00 88.81 91 GLN A C 1
ATOM 706 O O . GLN A 1 91 ? -9.234 9.141 18.761 1.00 88.81 91 GLN A O 1
ATOM 711 N N . VAL A 1 92 ? -9.350 11.382 18.839 1.00 90.44 92 VAL A N 1
ATOM 712 C CA . VAL A 1 92 ? -10.527 11.439 19.728 1.00 90.44 92 VAL A CA 1
ATOM 713 C C . VAL A 1 92 ? -11.738 10.742 19.103 1.00 90.44 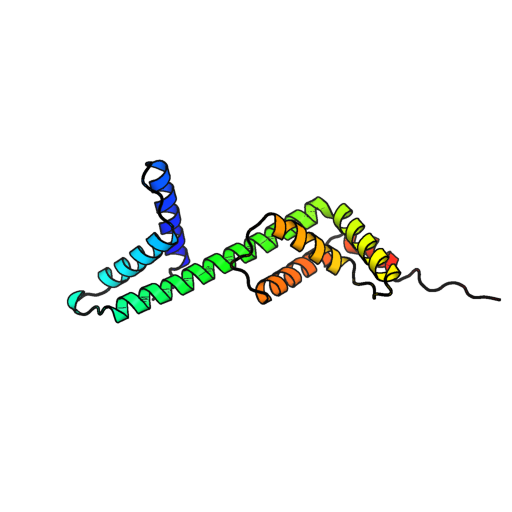92 VAL A C 1
ATOM 715 O O . VAL A 1 92 ? -12.421 9.960 19.766 1.00 90.44 92 VAL A O 1
ATOM 718 N N . ARG A 1 93 ? -11.987 10.989 17.811 1.00 94.69 93 ARG A N 1
ATOM 719 C CA . ARG A 1 93 ? -13.094 10.363 17.075 1.00 94.69 93 ARG A CA 1
ATOM 720 C C . ARG A 1 93 ? -12.904 8.850 17.003 1.00 94.69 93 ARG A C 1
ATOM 722 O O . ARG A 1 93 ? -13.814 8.111 17.356 1.00 94.69 93 ARG A O 1
ATOM 729 N N . LEU A 1 94 ? -11.711 8.397 16.618 1.00 93.56 94 LEU A N 1
ATOM 730 C CA . LEU A 1 94 ? -11.394 6.974 16.486 1.00 93.56 94 LEU A CA 1
ATOM 731 C C . LEU A 1 94 ? -11.497 6.232 17.827 1.00 93.56 94 LEU A C 1
ATOM 733 O O . LEU A 1 94 ? -12.011 5.117 17.870 1.00 93.56 94 LEU A O 1
ATOM 737 N N . ALA A 1 95 ? -11.070 6.852 18.932 1.00 91.50 95 ALA A N 1
ATOM 738 C CA . ALA A 1 95 ? -11.237 6.287 20.271 1.00 91.50 95 ALA A CA 1
ATOM 739 C C . ALA A 1 95 ? -12.721 6.171 20.673 1.00 91.50 95 ALA A C 1
ATOM 741 O O . ALA A 1 95 ? -13.133 5.172 21.272 1.00 91.50 95 ALA A O 1
ATOM 742 N N . GLY A 1 96 ? -13.532 7.174 20.323 1.00 93.44 96 GLY A N 1
ATOM 743 C CA . GLY A 1 96 ? -14.984 7.139 20.490 1.00 93.44 96 GLY A CA 1
ATOM 744 C C . GLY A 1 96 ? -15.629 5.994 19.705 1.00 93.44 96 GLY A C 1
ATOM 745 O O . GLY A 1 96 ? -16.378 5.202 20.284 1.00 93.44 96 GLY A O 1
ATOM 746 N N . ASP A 1 97 ? -15.275 5.858 18.427 1.00 95.69 97 ASP A N 1
ATOM 747 C CA . ASP A 1 97 ? -15.778 4.802 17.544 1.00 95.69 97 ASP A CA 1
ATOM 748 C C . ASP A 1 97 ? -15.388 3.407 18.063 1.00 95.69 97 ASP A C 1
ATOM 750 O O . ASP A 1 97 ? -16.238 2.521 18.161 1.00 95.69 97 ASP A O 1
ATOM 754 N N . ALA A 1 98 ? -14.139 3.223 18.506 1.00 94.94 98 ALA A N 1
ATOM 755 C CA . ALA A 1 98 ? -13.666 1.974 19.107 1.00 94.94 98 ALA A CA 1
ATOM 756 C C . ALA A 1 98 ? -14.454 1.593 20.374 1.00 94.94 98 ALA A C 1
ATOM 758 O O . ALA A 1 98 ? -14.834 0.434 20.565 1.00 94.94 98 ALA A O 1
ATOM 759 N N . LYS A 1 99 ? -14.760 2.569 21.239 1.00 94.88 99 LYS A N 1
ATOM 760 C CA . LYS A 1 99 ? -15.591 2.344 22.433 1.00 94.88 99 LYS A CA 1
ATOM 761 C C . LYS A 1 99 ? -17.018 1.944 22.059 1.00 94.88 99 LYS A C 1
ATOM 763 O O . LYS A 1 99 ? -17.591 1.059 22.696 1.00 94.88 99 LYS A O 1
ATOM 768 N N . MET A 1 100 ? -17.597 2.594 21.052 1.00 95.62 100 MET A N 1
ATOM 769 C CA . MET A 1 100 ? -18.940 2.279 20.567 1.00 95.62 100 MET A CA 1
ATOM 770 C C . MET A 1 100 ? -19.007 0.890 19.929 1.00 95.62 100 MET A C 1
ATOM 772 O O . MET A 1 100 ? -19.937 0.140 20.226 1.00 95.62 100 MET A O 1
ATOM 776 N N . GLU A 1 101 ? -17.996 0.500 19.153 1.00 95.81 101 GLU A N 1
ATOM 777 C CA . GLU A 1 101 ? -17.902 -0.847 18.585 1.00 95.81 101 GLU A CA 1
ATOM 778 C C . GLU A 1 101 ? -17.804 -1.906 19.691 1.00 95.81 101 GLU A C 1
ATOM 780 O O . GLU A 1 101 ? -18.560 -2.875 19.689 1.00 95.81 101 GLU A O 1
ATOM 785 N N . ASN A 1 102 ? -16.972 -1.700 20.716 1.00 96.12 102 ASN A N 1
ATOM 786 C CA . ASN A 1 102 ? -16.907 -2.623 21.855 1.00 96.12 102 ASN A CA 1
ATOM 787 C C . ASN 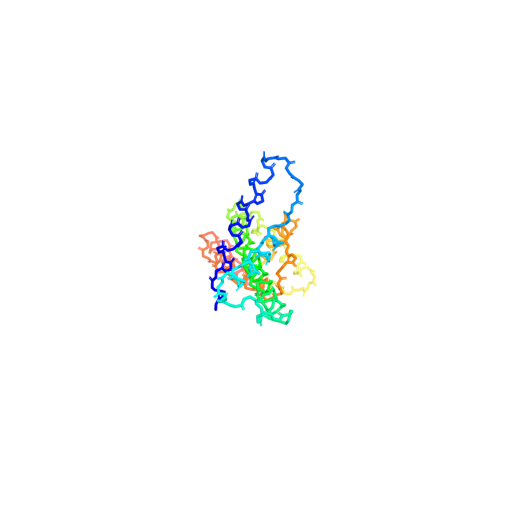A 1 102 ? -18.233 -2.751 22.616 1.00 96.12 102 ASN A C 1
ATOM 789 O O . ASN A 1 102 ? -18.604 -3.855 23.024 1.00 96.12 102 ASN A O 1
ATOM 793 N N . LYS A 1 103 ? -18.981 -1.654 22.781 1.00 96.00 103 LYS A N 1
ATOM 794 C CA . LYS A 1 103 ? -20.339 -1.712 23.344 1.00 96.00 103 LYS A CA 1
ATOM 795 C C . LYS A 1 103 ? -21.268 -2.538 22.458 1.00 96.00 103 LYS A C 1
ATOM 797 O O . LYS A 1 103 ? -21.973 -3.409 22.961 1.00 96.00 103 LYS A O 1
ATOM 802 N N . ALA A 1 104 ? -21.242 -2.316 21.144 1.00 96.94 104 ALA A N 1
ATOM 803 C CA . ALA A 1 104 ? -22.046 -3.082 20.196 1.00 96.94 104 ALA A CA 1
ATOM 804 C C . ALA A 1 104 ? -21.690 -4.579 20.215 1.00 96.94 104 ALA A C 1
ATOM 806 O O . ALA A 1 104 ? -22.581 -5.428 20.158 1.00 96.94 104 ALA A O 1
ATOM 807 N N . ARG A 1 105 ? -20.405 -4.923 20.355 1.00 96.44 105 ARG A N 1
ATOM 808 C CA . ARG A 1 105 ? -19.937 -6.306 20.532 1.00 96.44 105 ARG A CA 1
ATOM 809 C C . ARG A 1 105 ? -20.493 -6.926 21.809 1.00 96.44 105 ARG A C 1
ATOM 811 O O . ARG A 1 105 ? -21.067 -8.009 21.726 1.00 96.44 105 ARG A O 1
ATOM 818 N N . ALA A 1 106 ? -20.410 -6.222 22.938 1.00 95.50 106 ALA A N 1
ATOM 819 C CA . ALA A 1 106 ? -20.955 -6.687 24.212 1.00 95.50 106 ALA A CA 1
ATOM 820 C C . ALA A 1 106 ? -22.474 -6.926 24.136 1.00 95.50 106 ALA A C 1
ATOM 822 O O . ALA A 1 106 ? -22.948 -7.977 24.557 1.00 95.50 106 ALA A O 1
ATOM 823 N N . HIS A 1 107 ? -23.229 -6.016 23.507 1.00 96.31 107 HIS A N 1
ATOM 824 C CA . HIS A 1 107 ? -24.666 -6.205 23.267 1.00 96.31 107 HIS A CA 1
ATOM 825 C C . HIS A 1 107 ? -24.982 -7.422 22.386 1.00 96.31 107 HIS A C 1
ATOM 827 O O . HIS A 1 107 ? -26.040 -8.026 22.529 1.00 96.31 107 HIS A O 1
ATOM 833 N N . ARG A 1 108 ? -24.065 -7.810 21.493 1.00 96.31 108 ARG A N 1
ATOM 834 C CA . ARG A 1 108 ? -24.167 -9.017 20.657 1.00 96.31 108 ARG A CA 1
ATOM 835 C C . ARG A 1 108 ? -23.593 -10.273 21.331 1.00 96.31 108 ARG A C 1
ATOM 837 O O . ARG A 1 108 ? -23.429 -11.284 20.653 1.00 96.31 108 ARG A O 1
ATOM 844 N N . GLY A 1 109 ? -23.221 -10.211 22.613 1.00 95.88 109 GLY A N 1
ATOM 845 C CA . GLY A 1 109 ? -22.587 -11.318 23.339 1.00 95.88 109 GLY A CA 1
ATOM 846 C C . GLY A 1 109 ? -21.168 -11.657 22.863 1.00 95.88 109 GLY A C 1
ATOM 847 O O . GLY A 1 109 ? -20.643 -12.717 23.192 1.00 95.88 109 GLY A O 1
ATOM 848 N N . LYS A 1 110 ? -20.534 -10.784 22.070 1.00 95.69 110 LYS A N 1
ATOM 849 C CA . LYS A 1 110 ? -19.158 -10.964 21.596 1.00 95.69 110 LYS A CA 1
ATOM 850 C C . LYS A 1 110 ? -18.163 -10.408 22.619 1.00 95.69 110 LYS A C 1
ATOM 852 O O . LYS A 1 110 ? -18.428 -9.353 23.202 1.00 95.69 110 LYS A O 1
ATOM 857 N N . PRO A 1 111 ? -16.982 -11.035 22.773 1.00 94.00 111 PRO A N 1
ATOM 858 C CA . PRO A 1 111 ? -15.910 -10.475 23.581 1.00 94.00 111 PRO A CA 1
ATOM 859 C C . PRO A 1 111 ? -15.507 -9.077 23.103 1.00 94.00 111 PRO A C 1
ATOM 861 O O . PRO A 1 111 ? -15.427 -8.806 21.892 1.00 94.00 111 PRO A O 1
ATOM 864 N N . GLN A 1 112 ? -15.232 -8.210 24.076 1.00 93.31 112 GLN A N 1
ATOM 865 C CA . GLN A 1 112 ? -14.578 -6.931 23.834 1.00 93.31 112 GLN A CA 1
ATOM 866 C C . GLN A 1 112 ? -13.134 -7.163 23.378 1.00 93.31 112 GLN A C 1
ATOM 868 O O . GLN A 1 112 ? -12.507 -8.167 23.715 1.00 93.31 112 GLN A O 1
ATOM 873 N N . VAL A 1 113 ? -12.628 -6.231 22.582 1.00 93.50 113 VAL A N 1
ATOM 874 C CA . VAL A 1 113 ? -11.279 -6.243 22.006 1.00 93.50 113 VAL A CA 1
ATOM 875 C C . VAL A 1 113 ? -10.542 -5.002 22.519 1.00 93.50 113 VAL A C 1
ATOM 877 O O . VAL A 1 113 ? -11.209 -4.004 22.799 1.00 93.50 113 VAL A O 1
ATOM 880 N N . PRO A 1 114 ? -9.205 -5.004 22.660 1.00 92.19 114 PRO A N 1
ATOM 881 C CA . PRO A 1 114 ? -8.470 -3.792 23.024 1.00 92.19 114 PRO A CA 1
ATOM 882 C C . PRO A 1 114 ? -8.840 -2.604 22.124 1.00 92.19 114 PRO A C 1
ATOM 884 O O . PRO A 1 114 ? -8.962 -2.755 20.903 1.00 92.19 114 PRO A O 1
ATOM 887 N N . ALA A 1 115 ? -9.050 -1.431 22.727 1.00 89.38 115 ALA A N 1
ATOM 888 C CA . ALA A 1 115 ? -9.503 -0.236 22.014 1.00 89.38 115 ALA A CA 1
ATOM 889 C C . ALA A 1 115 ? -8.502 0.173 20.923 1.00 89.38 115 ALA A C 1
ATOM 891 O O . ALA A 1 115 ? -8.903 0.543 19.82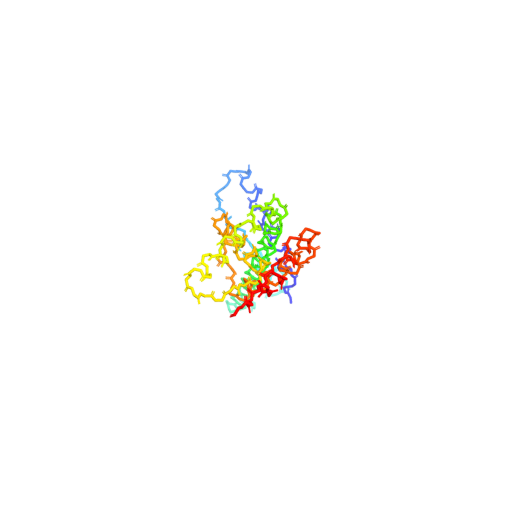5 1.00 89.38 115 ALA A O 1
ATOM 892 N N . GLU A 1 116 ? -7.213 -0.003 21.196 1.00 88.31 116 GLU A N 1
ATOM 893 C CA . GLU A 1 116 ? -6.077 0.176 20.294 1.00 88.31 116 GLU A CA 1
ATOM 894 C C . GLU A 1 116 ? -6.265 -0.616 18.997 1.00 88.31 116 GLU A C 1
ATOM 896 O O . GLU A 1 116 ? -6.080 -0.093 17.902 1.00 88.31 116 GLU A O 1
ATOM 901 N N . SER A 1 117 ? -6.664 -1.886 19.116 1.00 92.06 117 SER A N 1
ATOM 902 C CA . SER A 1 117 ? -6.839 -2.772 17.960 1.00 92.06 117 SER A CA 1
ATOM 903 C C . SER A 1 117 ? -8.005 -2.315 17.087 1.00 92.06 117 SER A C 1
ATOM 905 O O . SER A 1 117 ? -7.888 -2.310 15.864 1.00 92.06 117 SER A O 1
ATOM 907 N N . LEU A 1 118 ? -9.101 -1.868 17.709 1.00 94.06 118 LEU A N 1
ATOM 908 C CA . LEU A 1 118 ? -10.251 -1.316 16.993 1.00 94.06 118 LEU A CA 1
ATOM 909 C C . LEU A 1 118 ? -9.928 0.032 16.343 1.00 94.06 118 LEU A C 1
ATOM 911 O O . LEU A 1 118 ? -10.355 0.275 15.220 1.00 94.06 118 LEU A O 1
ATOM 915 N N . VAL A 1 119 ? -9.138 0.888 16.998 1.00 92.94 119 VAL A N 1
ATOM 916 C CA . VAL A 1 119 ? -8.648 2.142 16.404 1.00 92.94 119 VAL A CA 1
ATOM 917 C C . VAL A 1 119 ? -7.854 1.853 15.131 1.00 92.94 119 VAL A C 1
ATOM 919 O O . VAL A 1 119 ? -8.114 2.479 14.104 1.00 92.94 119 VAL A O 1
ATOM 922 N N . VAL A 1 120 ? -6.931 0.885 15.169 1.00 94.19 120 VAL A N 1
ATOM 923 C CA . VAL A 1 120 ? -6.151 0.475 13.989 1.00 94.19 120 VAL A CA 1
ATOM 924 C C . VAL A 1 120 ? -7.067 -0.056 12.888 1.00 94.19 120 VAL A C 1
ATOM 926 O O . VAL A 1 120 ? -6.950 0.377 11.745 1.00 94.19 120 VAL A O 1
ATOM 929 N N . GLU A 1 121 ? -7.997 -0.954 13.218 1.00 94.25 121 GLU A N 1
ATOM 930 C CA . GLU A 1 121 ? -8.921 -1.553 12.248 1.00 94.25 121 GLU A CA 1
ATOM 931 C C . GLU A 1 121 ? -9.801 -0.495 11.562 1.00 94.25 121 GLU A C 1
ATOM 933 O O . GLU A 1 121 ? -9.890 -0.455 10.332 1.00 94.25 121 GLU A O 1
ATOM 938 N N . ILE A 1 122 ? -10.395 0.410 12.345 1.00 95.19 122 ILE A N 1
ATOM 939 C CA . ILE A 1 122 ? -11.244 1.494 11.839 1.00 95.19 122 ILE A CA 1
ATOM 940 C C . ILE A 1 122 ? -10.425 2.450 10.965 1.00 95.19 122 ILE A C 1
ATOM 942 O O . ILE A 1 122 ? -10.858 2.799 9.864 1.00 95.19 122 ILE A O 1
ATOM 946 N N . ALA A 1 123 ? -9.233 2.855 11.416 1.00 95.12 123 ALA A N 1
ATOM 947 C CA . ALA A 1 123 ? -8.378 3.773 10.671 1.00 95.12 123 ALA A CA 1
ATOM 948 C C . ALA A 1 123 ? -7.887 3.157 9.351 1.00 95.12 123 ALA A C 1
ATOM 950 O O . ALA A 1 123 ? -7.943 3.809 8.308 1.00 95.12 123 ALA A O 1
ATOM 951 N N . MET A 1 124 ? -7.469 1.887 9.367 1.00 93.62 124 MET A N 1
ATOM 952 C CA . MET A 1 124 ? -7.071 1.168 8.156 1.00 93.62 124 MET A CA 1
ATOM 953 C C . MET A 1 124 ? -8.226 1.053 7.163 1.00 93.62 124 MET A C 1
ATOM 955 O O . MET A 1 124 ? -8.023 1.314 5.977 1.00 93.62 124 MET A O 1
ATOM 959 N N . LYS A 1 125 ? -9.436 0.722 7.634 1.00 93.50 125 LYS A N 1
ATOM 960 C CA . LYS A 1 125 ? -10.628 0.655 6.782 1.00 93.50 125 LYS A CA 1
ATOM 961 C C . LYS A 1 125 ? -10.892 2.000 6.100 1.00 93.50 125 LYS A C 1
ATOM 963 O O . LYS A 1 125 ? -10.941 2.050 4.873 1.00 93.50 125 LYS A O 1
ATOM 968 N N . GLN A 1 126 ? -10.963 3.084 6.872 1.00 94.19 126 GLN A N 1
ATOM 969 C CA . GLN A 1 126 ? -11.240 4.429 6.352 1.00 94.19 126 GLN A CA 1
ATOM 970 C C . GLN A 1 126 ? -10.185 4.902 5.338 1.00 94.19 126 GLN A C 1
ATOM 972 O O . GLN A 1 126 ? -10.527 5.488 4.315 1.00 94.19 126 GLN A O 1
ATOM 977 N N . VAL A 1 127 ? -8.898 4.620 5.573 1.00 94.06 127 VAL A N 1
ATOM 978 C CA . VAL A 1 127 ? -7.838 4.972 4.612 1.00 94.06 127 VAL A CA 1
ATOM 979 C C . VAL A 1 127 ? -7.926 4.117 3.350 1.00 94.06 127 VAL A C 1
ATOM 981 O O . VAL A 1 127 ? -7.802 4.654 2.248 1.00 94.06 127 VAL A O 1
ATOM 984 N N . SER A 1 128 ? -8.187 2.813 3.484 1.00 90.56 128 SER A N 1
ATOM 985 C CA . SER A 1 128 ? -8.293 1.894 2.342 1.00 90.56 128 SER A CA 1
ATOM 986 C C . SER A 1 128 ? -9.458 2.212 1.401 1.00 90.56 128 SER A C 1
ATOM 988 O O . SER A 1 128 ? -9.377 1.916 0.215 1.00 90.56 128 SER A O 1
ATOM 990 N N . GLU A 1 129 ? -10.510 2.870 1.893 1.00 91.88 129 GLU A N 1
ATOM 991 C CA . GLU A 1 129 ? -11.621 3.353 1.060 1.00 91.88 129 GLU A CA 1
ATOM 992 C C . GLU A 1 129 ? -11.197 4.515 0.143 1.00 91.88 129 GLU A C 1
ATOM 994 O O . GLU A 1 129 ? -11.786 4.726 -0.914 1.00 91.88 129 GLU A O 1
ATOM 999 N N . SER A 1 130 ? -10.149 5.254 0.520 1.00 88.81 130 SER A N 1
ATOM 1000 C CA . SER A 1 130 ? -9.656 6.436 -0.203 1.00 88.81 130 SER A CA 1
ATOM 1001 C C . SER A 1 130 ? -8.401 6.184 -1.044 1.00 88.81 130 SER A C 1
ATOM 1003 O O . SER A 1 130 ? -7.965 7.063 -1.789 1.00 88.81 130 SER A O 1
ATOM 1005 N N . MET A 1 131 ? -7.793 5.002 -0.921 1.00 87.62 131 MET A N 1
ATOM 1006 C CA . MET A 1 131 ? -6.498 4.693 -1.517 1.00 87.62 131 MET A CA 1
ATOM 1007 C C . MET A 1 131 ? -6.488 3.299 -2.143 1.00 87.62 131 MET A C 1
ATOM 1009 O O . MET A 1 131 ? -6.975 2.352 -1.530 1.00 87.62 131 MET A O 1
ATOM 1013 N N . PRO A 1 132 ? -5.866 3.121 -3.323 1.00 86.00 132 PRO A N 1
ATOM 1014 C CA . PRO A 1 132 ? -5.690 1.793 -3.889 1.00 86.00 132 PRO A CA 1
ATOM 1015 C C . PRO A 1 132 ? -4.880 0.898 -2.943 1.00 86.00 132 PRO A C 1
ATOM 1017 O O . PRO A 1 132 ? -3.858 1.327 -2.405 1.00 86.00 132 PRO A O 1
ATOM 1020 N N . THR A 1 133 ? -5.296 -0.362 -2.808 1.00 88.12 133 THR A N 1
ATOM 1021 C CA . THR A 1 133 ? -4.602 -1.422 -2.045 1.00 88.12 133 THR A CA 1
ATOM 1022 C C . THR A 1 133 ? -4.290 -2.652 -2.908 1.00 88.12 133 THR A C 1
ATOM 1024 O O . THR A 1 133 ? -3.877 -3.697 -2.417 1.00 88.12 133 THR A O 1
ATOM 1027 N N . ASN A 1 134 ? -4.466 -2.525 -4.225 1.00 89.69 134 ASN A N 1
ATOM 1028 C CA . ASN A 1 134 ? -4.447 -3.604 -5.214 1.00 89.69 134 ASN A CA 1
ATOM 1029 C C . ASN A 1 134 ? -3.101 -4.329 -5.390 1.00 89.69 134 ASN A C 1
ATOM 1031 O O . ASN A 1 134 ? -3.068 -5.366 -6.049 1.00 89.69 134 ASN A O 1
ATOM 1035 N N . ARG A 1 135 ? -1.993 -3.793 -4.864 1.00 88.56 135 ARG A N 1
ATOM 1036 C CA . ARG A 1 135 ? -0.665 -4.432 -4.915 1.00 88.56 135 ARG A CA 1
ATOM 1037 C C . ARG A 1 135 ? -0.243 -4.997 -3.561 1.00 88.56 135 ARG A C 1
ATOM 1039 O O . ARG A 1 135 ? 0.846 -5.559 -3.464 1.00 88.56 135 ARG A O 1
ATOM 1046 N N . LEU A 1 136 ? -1.085 -4.861 -2.537 1.00 90.38 136 LEU A N 1
ATOM 1047 C CA . LEU A 1 136 ? -0.818 -5.377 -1.205 1.00 90.38 136 LEU A CA 1
ATOM 1048 C C . LEU A 1 136 ? -1.400 -6.771 -1.027 1.00 90.38 136 LEU A C 1
ATOM 1050 O O . LEU A 1 136 ? -2.514 -7.084 -1.438 1.00 90.38 136 LEU A O 1
ATOM 1054 N N . THR A 1 137 ? -0.620 -7.607 -0.365 1.00 91.69 137 THR A N 1
ATOM 1055 C CA . THR A 1 137 ? -1.028 -8.923 0.104 1.00 91.69 137 THR A CA 1
ATOM 1056 C C . THR A 1 137 ? -1.620 -8.830 1.507 1.00 91.69 137 THR A C 1
ATOM 1058 O O . THR A 1 137 ? -1.467 -7.836 2.221 1.00 91.69 137 THR A O 1
ATOM 1061 N N . VAL A 1 138 ? -2.248 -9.918 1.949 1.00 90.38 138 VAL A N 1
ATOM 1062 C CA . VAL A 1 138 ? -2.742 -10.041 3.326 1.00 90.38 138 VAL A CA 1
ATOM 1063 C C . VAL A 1 138 ? -1.604 -9.898 4.348 1.00 90.38 138 VAL A C 1
ATOM 1065 O O . VAL A 1 138 ? -1.806 -9.318 5.413 1.00 90.38 138 VAL A O 1
ATOM 1068 N N . ASP A 1 139 ? -0.398 -10.373 4.030 1.00 93.75 139 ASP A N 1
ATOM 1069 C CA . ASP A 1 139 ? 0.752 -10.249 4.931 1.00 93.75 139 ASP A CA 1
ATOM 1070 C C . ASP A 1 139 ? 1.258 -8.811 5.043 1.00 93.75 139 ASP A C 1
ATOM 1072 O O . ASP A 1 139 ? 1.664 -8.398 6.130 1.00 93.75 139 ASP A O 1
ATOM 1076 N N . ASP A 1 140 ? 1.144 -8.023 3.973 1.00 92.56 140 ASP A N 1
ATOM 1077 C CA . ASP A 1 140 ? 1.416 -6.585 4.028 1.00 92.56 140 ASP A CA 1
ATOM 1078 C C . ASP A 1 140 ? 0.393 -5.883 4.916 1.00 92.56 140 ASP A C 1
ATOM 1080 O O . ASP A 1 140 ? 0.765 -5.099 5.782 1.00 92.56 140 ASP A O 1
ATOM 1084 N N . ALA A 1 141 ? -0.897 -6.206 4.785 1.00 89.94 141 ALA A N 1
ATOM 1085 C CA . ALA A 1 141 ? -1.927 -5.631 5.649 1.00 89.94 141 ALA A CA 1
ATOM 1086 C C . ALA A 1 141 ? -1.666 -5.952 7.133 1.00 89.94 141 ALA A C 1
ATOM 1088 O O . ALA A 1 141 ? -1.732 -5.066 7.984 1.00 89.94 141 ALA A O 1
ATOM 1089 N N . ARG A 1 142 ? -1.282 -7.198 7.448 1.00 93.00 142 ARG A N 1
ATOM 1090 C CA . ARG A 1 142 ? -0.877 -7.600 8.808 1.00 93.00 142 ARG A CA 1
ATOM 1091 C C . ARG A 1 142 ? 0.386 -6.875 9.272 1.00 93.00 142 ARG A C 1
ATOM 1093 O O . ARG A 1 142 ? 0.477 -6.480 10.432 1.00 93.00 142 ARG A O 1
ATOM 1100 N N . GLY A 1 143 ? 1.369 -6.716 8.388 1.00 94.62 143 GLY A N 1
ATOM 1101 C CA . GLY A 1 143 ? 2.589 -5.953 8.645 1.00 94.62 143 GLY A CA 1
ATOM 1102 C C . GLY A 1 143 ? 2.284 -4.501 9.002 1.00 94.62 143 GLY A C 1
ATOM 1103 O O . GLY A 1 143 ? 2.733 -4.026 10.042 1.00 94.62 143 GLY A O 1
ATOM 1104 N N . ALA A 1 144 ? 1.453 -3.839 8.198 1.00 93.25 144 ALA A N 1
ATOM 1105 C CA . ALA A 1 144 ? 1.019 -2.467 8.420 1.00 93.25 144 ALA A CA 1
ATOM 1106 C C . ALA A 1 144 ? 0.268 -2.343 9.749 1.00 93.25 144 ALA A C 1
ATOM 1108 O O . ALA A 1 144 ? 0.637 -1.511 10.574 1.00 93.25 144 ALA A O 1
ATOM 1109 N N . ALA A 1 145 ? -0.707 -3.221 10.009 1.00 93.25 145 ALA A N 1
ATOM 1110 C CA . ALA A 1 145 ? -1.466 -3.229 11.259 1.00 93.25 145 ALA A CA 1
ATOM 1111 C C . ALA A 1 145 ? -0.561 -3.349 12.497 1.00 93.25 145 ALA A C 1
ATOM 1113 O O . ALA A 1 145 ? -0.783 -2.655 13.485 1.00 93.25 145 ALA A O 1
ATOM 1114 N N . ARG A 1 146 ? 0.495 -4.177 12.440 1.00 93.62 146 ARG A N 1
ATOM 1115 C CA . ARG A 1 146 ? 1.486 -4.280 13.526 1.00 93.62 146 ARG A CA 1
ATOM 1116 C C . ARG A 1 146 ? 2.255 -2.978 13.732 1.00 93.62 146 ARG A C 1
ATOM 1118 O O . ARG A 1 146 ? 2.356 -2.518 14.864 1.00 93.62 146 ARG A O 1
ATOM 1125 N N . ILE A 1 147 ? 2.777 -2.382 12.659 1.00 93.88 147 ILE A N 1
ATOM 1126 C CA . ILE A 1 147 ? 3.537 -1.123 12.734 1.00 93.88 147 ILE A CA 1
ATOM 1127 C C . ILE A 1 147 ? 2.654 0.008 13.283 1.00 93.88 147 ILE A C 1
ATOM 1129 O O . ILE A 1 147 ? 3.064 0.745 14.177 1.00 93.88 147 ILE A O 1
ATOM 1133 N N . ILE A 1 148 ? 1.420 0.114 12.792 1.00 92.81 148 ILE A N 1
ATOM 1134 C CA . ILE A 1 148 ? 0.460 1.137 13.215 1.00 92.81 148 ILE A CA 1
ATOM 1135 C C . ILE A 1 148 ? 0.017 0.892 14.664 1.00 92.81 148 ILE A C 1
ATOM 1137 O O . ILE A 1 148 ? -0.045 1.832 15.449 1.00 92.81 148 ILE A O 1
ATOM 1141 N N . GLY A 1 149 ? -0.245 -0.358 15.053 1.00 90.19 149 GLY A N 1
ATOM 1142 C CA . GLY A 1 149 ? -0.618 -0.704 16.426 1.00 90.19 149 GLY A CA 1
ATOM 1143 C C . GLY A 1 149 ? 0.460 -0.341 17.447 1.00 90.19 149 GLY A C 1
ATOM 1144 O O . GLY A 1 149 ? 0.134 0.153 18.529 1.00 90.19 149 GLY A O 1
ATOM 1145 N N . LEU A 1 150 ? 1.738 -0.505 17.089 1.00 90.69 150 LEU A N 1
ATOM 1146 C CA . LEU A 1 150 ? 2.856 -0.029 17.908 1.00 90.69 150 LEU A CA 1
ATOM 1147 C C . LEU A 1 150 ? 2.820 1.497 18.074 1.00 90.69 150 LEU A C 1
ATOM 1149 O O . LEU A 1 150 ? 2.938 1.976 19.199 1.00 90.69 150 LEU A O 1
ATOM 1153 N N . HIS A 1 151 ? 2.582 2.250 16.994 1.00 88.56 151 HIS A N 1
ATOM 1154 C CA . HIS A 1 151 ? 2.448 3.714 17.049 1.00 88.56 151 HIS A CA 1
ATOM 1155 C C . HIS A 1 151 ? 1.287 4.151 17.949 1.00 88.56 151 HIS A C 1
ATOM 1157 O O . HIS A 1 151 ? 1.494 4.912 18.893 1.00 88.56 151 HIS A O 1
ATOM 1163 N N . VAL A 1 152 ? 0.090 3.592 17.741 1.00 85.81 152 VAL A N 1
ATOM 1164 C CA . VAL A 1 152 ? -1.118 3.900 18.533 1.00 85.81 152 VAL A CA 1
ATOM 1165 C C . VAL A 1 152 ? -0.904 3.623 20.025 1.00 85.81 152 VAL A C 1
ATOM 1167 O O . VAL A 1 152 ? -1.284 4.434 20.866 1.00 85.81 152 VAL A O 1
ATOM 1170 N N . SER A 1 153 ? -0.228 2.523 20.367 1.00 83.25 153 SER A N 1
ATOM 1171 C CA . SER A 1 153 ? 0.069 2.155 21.763 1.00 83.25 153 SER A CA 1
ATOM 1172 C C . SER A 1 153 ? 1.027 3.131 22.464 1.00 83.25 153 SER A C 1
ATOM 1174 O O . SER A 1 153 ? 1.080 3.189 23.696 1.00 83.25 153 SER A O 1
ATOM 1176 N N . THR A 1 154 ? 1.807 3.894 21.694 1.00 81.19 154 THR A N 1
ATOM 1177 C CA . THR A 1 154 ? 2.735 4.909 22.214 1.00 81.19 154 THR A CA 1
ATOM 1178 C C . THR A 1 154 ? 2.132 6.310 22.305 1.00 81.19 154 THR A C 1
ATOM 1180 O O . THR A 1 154 ? 2.770 7.196 22.874 1.00 81.19 154 THR A O 1
ATOM 1183 N N . MET A 1 155 ? 0.907 6.526 21.811 1.00 72.44 155 MET A N 1
ATOM 1184 C CA . MET A 1 155 ? 0.275 7.846 21.841 1.00 72.44 155 MET A CA 1
ATOM 1185 C C . MET A 1 155 ? -0.076 8.273 23.283 1.00 72.44 155 MET A C 1
ATOM 1187 O O . MET A 1 155 ? -0.570 7.456 24.060 1.00 72.44 155 MET A O 1
ATOM 1191 N N . PRO A 1 156 ? 0.137 9.542 23.682 1.00 56.28 156 PRO A N 1
ATOM 1192 C CA . PRO A 1 156 ? 0.035 9.973 25.085 1.00 56.28 156 PRO A CA 1
ATOM 1193 C C . PRO A 1 156 ? -1.349 9.782 25.730 1.00 56.28 156 PRO A C 1
ATOM 1195 O O . PRO A 1 156 ? -1.446 9.500 26.923 1.00 56.28 156 PRO A O 1
ATOM 1198 N N . GLU A 1 157 ? -2.427 9.892 24.951 1.00 54.50 157 GLU A N 1
ATOM 1199 C CA . GLU A 1 157 ? -3.811 9.815 25.453 1.00 54.50 157 GLU A CA 1
ATOM 1200 C C . GLU A 1 157 ? -4.367 8.382 25.502 1.00 54.50 157 GLU A C 1
ATOM 1202 O O . GLU A 1 157 ? -5.344 8.117 26.209 1.00 54.50 157 GLU A O 1
ATOM 1207 N N . ALA A 1 158 ? -3.696 7.442 24.827 1.00 49.38 158 ALA A N 1
ATOM 1208 C CA . ALA A 1 158 ? -3.974 6.010 24.898 1.00 49.38 158 ALA A CA 1
ATOM 1209 C C . ALA A 1 158 ? -3.980 5.512 26.349 1.00 49.38 158 ALA A C 1
ATOM 1211 O O . ALA A 1 158 ? -4.845 4.757 26.785 1.00 49.38 158 ALA A O 1
ATOM 1212 N N . ARG A 1 159 ? -3.017 5.993 27.140 1.00 49.62 159 ARG A N 1
ATOM 1213 C CA . ARG A 1 159 ? -2.763 5.489 28.492 1.00 49.62 159 ARG A CA 1
ATOM 1214 C C . ARG A 1 159 ? -3.768 5.985 29.530 1.00 49.62 159 ARG A C 1
ATOM 1216 O O . ARG A 1 159 ? -4.029 5.265 30.488 1.00 49.62 159 ARG A O 1
ATOM 1223 N N . HIS A 1 160 ? -4.362 7.165 29.345 1.00 48.44 160 HIS A N 1
ATOM 1224 C CA . HIS A 1 160 ? -5.305 7.731 30.318 1.00 48.44 160 HIS A CA 1
ATOM 1225 C C . HIS A 1 160 ? -6.772 7.391 30.030 1.00 48.44 160 HIS A C 1
ATOM 1227 O O . HIS A 1 160 ? -7.544 7.218 30.971 1.00 48.44 160 HIS A O 1
ATOM 1233 N N . VAL A 1 161 ? -7.164 7.233 28.761 1.00 50.62 161 VAL A N 1
ATOM 1234 C CA . VAL A 1 161 ? -8.556 6.912 28.392 1.00 50.62 161 VAL A CA 1
ATOM 1235 C C . VAL A 1 161 ? -8.822 5.401 28.413 1.00 50.62 161 VAL A C 1
ATOM 1237 O O . VAL A 1 161 ? -9.941 4.981 28.715 1.00 50.62 161 VAL A O 1
ATOM 1240 N N . TRP A 1 162 ? -7.812 4.564 28.143 1.00 49.81 162 TRP A N 1
ATOM 1241 C CA . TRP A 1 162 ? -7.994 3.110 27.999 1.00 49.81 162 TRP A CA 1
ATOM 1242 C C . TRP A 1 162 ? -7.719 2.309 29.283 1.00 49.81 162 TRP A C 1
ATOM 1244 O O . TRP A 1 162 ? -8.295 1.237 29.465 1.00 49.81 162 TRP A O 1
ATOM 1254 N N . ALA A 1 163 ? -6.980 2.868 30.251 1.00 47.09 163 ALA A N 1
ATOM 1255 C CA . ALA A 1 163 ? -6.811 2.276 31.587 1.00 47.09 163 ALA A CA 1
ATOM 1256 C C . ALA A 1 163 ? -8.102 2.281 32.436 1.00 47.09 163 ALA A C 1
ATOM 1258 O O . ALA A 1 163 ? -8.250 1.469 33.349 1.00 47.09 163 ALA A O 1
ATOM 1259 N N . GLY A 1 164 ? -9.071 3.147 32.116 1.00 42.84 164 GLY A N 1
ATOM 1260 C CA . GLY A 1 164 ? -10.364 3.204 32.810 1.00 42.84 164 GLY A CA 1
ATOM 1261 C C . GLY A 1 164 ? -11.311 2.035 32.501 1.00 42.84 164 GLY A C 1
ATOM 1262 O O . GLY A 1 164 ? -12.312 1.870 33.191 1.00 42.84 164 GLY A O 1
ATOM 1263 N N . ALA A 1 165 ? -11.019 1.214 31.483 1.00 43.75 165 ALA A N 1
ATOM 1264 C CA . ALA A 1 165 ? -11.880 0.097 31.084 1.00 43.75 165 ALA A CA 1
ATOM 1265 C C . ALA A 1 165 ? -11.598 -1.214 31.846 1.00 43.75 165 ALA A C 1
ATOM 1267 O O . ALA A 1 165 ? -12.466 -2.081 31.892 1.00 43.75 165 ALA A O 1
ATOM 1268 N N . LEU A 1 166 ? -10.425 -1.363 32.475 1.00 42.97 166 LEU A N 1
ATOM 1269 C CA . LEU A 1 166 ? -10.063 -2.583 33.214 1.00 42.97 166 LEU A CA 1
ATOM 1270 C C . LEU A 1 166 ? -10.473 -2.560 34.697 1.00 42.97 166 LEU A C 1
ATOM 1272 O O . LEU A 1 166 ? -10.465 -3.606 35.341 1.00 42.97 166 LEU A O 1
ATOM 1276 N N . THR A 1 167 ? -10.863 -1.410 35.253 1.00 44.59 167 THR A N 1
ATOM 1277 C CA . THR A 1 167 ? -11.135 -1.268 36.697 1.00 44.59 167 THR A CA 1
ATOM 1278 C C . THR A 1 167 ? -12.616 -1.198 37.072 1.00 44.59 167 THR A C 1
ATOM 1280 O O . THR A 1 167 ? -12.945 -1.319 38.250 1.00 44.59 167 THR A O 1
ATOM 1283 N N . GLN A 1 168 ? -13.540 -1.087 36.113 1.00 42.81 168 GLN A N 1
ATOM 1284 C CA . GLN A 1 168 ? -14.965 -0.859 36.399 1.00 42.81 168 GLN A CA 1
ATOM 1285 C C . GLN A 1 168 ? -15.838 -2.127 36.287 1.00 42.81 168 GLN A C 1
ATOM 1287 O O . GLN A 1 168 ? -16.956 -2.078 35.784 1.00 42.81 168 GLN A O 1
ATOM 1292 N N . GLY A 1 169 ? -15.317 -3.277 36.738 1.00 42.28 169 GLY A N 1
ATOM 1293 C CA . GLY A 1 169 ? -15.998 -4.582 36.673 1.00 42.28 169 GLY A CA 1
ATOM 1294 C C . GLY A 1 169 ? -16.142 -5.344 37.999 1.00 42.28 169 GLY A C 1
ATOM 1295 O O . GLY A 1 169 ? -16.590 -6.488 37.983 1.00 42.28 169 GLY A O 1
ATOM 1296 N N . ARG A 1 170 ? -15.766 -4.772 39.153 1.00 50.47 170 ARG A N 1
ATOM 1297 C CA . ARG A 1 170 ? -15.930 -5.434 40.465 1.00 50.47 170 ARG A CA 1
ATOM 1298 C C . ARG A 1 170 ? -16.352 -4.459 41.562 1.00 50.47 170 ARG A C 1
ATOM 1300 O O . ARG A 1 170 ? -15.509 -3.765 42.115 1.00 50.47 170 ARG A O 1
ATOM 1307 N N . SER A 1 171 ? -17.654 -4.435 41.855 1.00 44.25 171 SER A N 1
ATOM 1308 C CA . SER A 1 171 ? -18.335 -3.825 43.020 1.00 44.25 171 SER A CA 1
ATOM 1309 C C . SER A 1 171 ? -19.827 -3.739 42.638 1.00 44.25 171 SER A C 1
ATOM 1311 O O . SER A 1 171 ? -20.115 -3.193 41.582 1.00 44.25 171 SER A O 1
ATOM 1313 N N . LEU A 1 172 ? -20.848 -4.278 43.311 1.00 44.69 172 LEU A N 1
ATOM 1314 C CA . LEU A 1 172 ? -21.045 -4.906 44.618 1.00 44.69 172 LEU A CA 1
ATOM 1315 C C . LEU A 1 172 ? -22.267 -5.836 44.493 1.00 44.69 172 LEU A C 1
ATOM 1317 O O . LEU A 1 172 ? -23.310 -5.412 44.003 1.00 44.69 172 LEU A O 1
ATOM 1321 N N . GLY A 1 173 ? -22.158 -7.073 44.973 1.00 37.31 173 GLY A N 1
ATOM 1322 C CA . GLY A 1 173 ? -23.297 -7.953 45.230 1.00 37.31 173 GLY A CA 1
ATOM 1323 C C . GLY A 1 173 ? -23.288 -8.337 46.701 1.00 37.31 173 GLY A C 1
ATOM 1324 O O . GLY A 1 173 ? -22.768 -9.388 47.054 1.00 37.31 173 GLY A O 1
ATOM 1325 N N . ALA A 1 174 ? -23.786 -7.439 47.549 1.00 43.97 174 ALA A N 1
ATOM 1326 C CA . ALA A 1 174 ? -24.113 -7.723 48.937 1.00 43.97 174 ALA A CA 1
ATOM 1327 C C . ALA A 1 174 ? -25.632 -7.622 49.081 1.00 43.97 174 ALA A C 1
ATOM 1329 O O . ALA A 1 174 ? -26.180 -6.521 48.985 1.00 43.97 174 ALA A O 1
ATOM 1330 N N . ARG A 1 175 ? -26.277 -8.772 49.270 1.00 42.84 175 ARG A N 1
ATOM 1331 C CA . ARG A 1 175 ? -27.398 -9.022 50.184 1.00 42.84 175 ARG A CA 1
ATOM 1332 C C . ARG A 1 175 ? -27.722 -10.506 50.171 1.00 42.84 175 ARG A C 1
ATOM 1334 O O . ARG A 1 175 ? -27.816 -11.062 49.057 1.00 42.84 175 ARG A O 1
#

Foldseek 3Di:
DPPCLVVLLVVLVVVQVVCVVVVHDHDDSLVSSLVVQLVVVCVVDPCNVPDDPVNSVVSSVVSNVSNLVVVLVVLLVVLLVQLLVQCVVCVVVLLVVLVVVQVVCVVVVHHRDQSLLSSLVVSSVVVCVVDPPPSDDPVSVVVSSVSSSVVSCPDPVSVVPRVVVVPPPDDDDDD

Sequence (175 aa):
MLHNGTRMLDFATAYVAKRARMGLPPVSAETIAYGRAVELVTQGMRRVDLLTGRDVAAVVRSTQAEVLRIARQQQFDQIVKSVMAHGDRYQVRLAGDAKMENKARAHRGKPQVPAESLVVEIAMKQVSESMPTNRLTVDDARGAARIIGLHVSTMPEARHVWAGALTQGRSLGAR